Protein AF-A0A383B722-F1 (afdb_monomer_lite)

Foldseek 3Di:
DKDFDAFPPAPPDDQDDDQPPPDDDDVSVVRVVVNVVVPVVRHRNTDICGLVNQLLVLVVLCVQCVVLDDPCRSVPSNDPPPDDDDPVSVVVSVVSVVVDDPVVVVSVVVVVVVVVPDDPDQDPQPRVPPDRDDDD

Structure (mmCIF, N/CA/C/O backbone):
data_AF-A0A383B722-F1
#
_entry.id   AF-A0A383B722-F1
#
loop_
_atom_site.group_PDB
_atom_site.id
_atom_site.type_symbol
_atom_site.label_atom_id
_atom_site.label_alt_id
_atom_site.label_comp_id
_atom_site.label_asym_id
_atom_site.label_entity_id
_atom_site.label_seq_id
_atom_site.pdbx_PDB_ins_code
_atom_site.Cartn_x
_atom_site.Cartn_y
_atom_site.Cartn_z
_atom_site.occupancy
_atom_site.B_iso_or_equiv
_atom_site.auth_seq_id
_atom_site.auth_comp_id
_atom_site.auth_asym_id
_atom_site.auth_atom_id
_atom_site.pdbx_PDB_model_num
ATOM 1 N N . MET A 1 1 ? 2.251 6.905 -6.565 1.00 46.50 1 MET A N 1
ATOM 2 C CA . MET A 1 1 ? 3.019 6.575 -5.348 1.00 46.50 1 MET A CA 1
ATOM 3 C C . MET A 1 1 ? 3.287 5.082 -5.282 1.00 46.50 1 MET A C 1
ATOM 5 O O . MET A 1 1 ? 2.340 4.318 -5.185 1.00 46.50 1 MET A O 1
ATOM 9 N N . SER A 1 2 ? 4.548 4.662 -5.380 1.00 44.22 2 SER A N 1
ATOM 10 C CA . SER A 1 2 ? 4.976 3.290 -5.075 1.00 44.22 2 SER A CA 1
ATOM 11 C C . SER A 1 2 ? 5.648 3.284 -3.709 1.00 44.22 2 SER A C 1
ATOM 13 O O . SER A 1 2 ? 6.552 4.087 -3.479 1.00 44.22 2 SER A O 1
ATOM 15 N N . PHE A 1 3 ? 5.223 2.394 -2.817 1.00 50.44 3 PHE A N 1
ATOM 16 C CA . PHE A 1 3 ? 5.812 2.270 -1.491 1.00 50.44 3 PHE A CA 1
ATOM 17 C C . PHE A 1 3 ? 6.654 0.998 -1.448 1.00 50.44 3 PHE A C 1
ATOM 19 O O . PHE A 1 3 ? 6.135 -0.118 -1.394 1.00 50.44 3 PHE A O 1
ATOM 26 N N . ASN A 1 4 ? 7.973 1.171 -1.456 1.00 51.53 4 ASN A N 1
ATOM 27 C CA . ASN A 1 4 ? 8.907 0.080 -1.195 1.00 51.53 4 ASN A CA 1
ATOM 28 C C . ASN A 1 4 ? 8.890 -0.196 0.316 1.00 51.53 4 ASN A C 1
ATOM 30 O O . ASN A 1 4 ? 9.661 0.378 1.086 1.00 51.53 4 ASN A O 1
ATOM 34 N N . LEU A 1 5 ? 7.926 -1.000 0.767 1.00 50.59 5 LEU A N 1
ATOM 35 C CA . LEU A 1 5 ? 7.902 -1.531 2.130 1.00 50.59 5 LEU A CA 1
ATOM 36 C C . LEU A 1 5 ? 8.819 -2.758 2.207 1.00 50.59 5 LEU A C 1
ATOM 38 O O . LEU A 1 5 ? 9.116 -3.3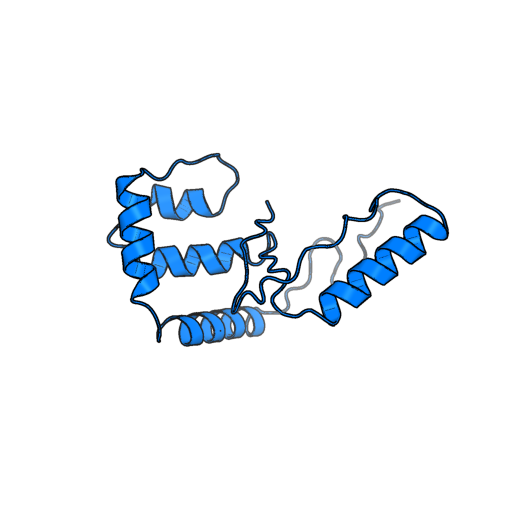79 1.203 1.00 50.59 5 LEU A O 1
ATOM 42 N N . ARG A 1 6 ? 9.337 -3.117 3.380 1.00 48.00 6 ARG A N 1
ATOM 43 C CA . ARG A 1 6 ? 10.331 -4.200 3.488 1.00 48.00 6 ARG A CA 1
ATOM 44 C C . ARG A 1 6 ? 9.655 -5.554 3.750 1.00 48.00 6 ARG A C 1
ATOM 46 O O . ARG A 1 6 ? 9.004 -5.695 4.776 1.00 48.00 6 ARG A O 1
ATOM 53 N N . GLY A 1 7 ? 9.868 -6.500 2.828 1.00 47.59 7 GLY A N 1
ATOM 54 C CA . GLY A 1 7 ? 9.729 -7.969 2.878 1.00 47.59 7 GLY A CA 1
ATOM 55 C C . GLY A 1 7 ? 8.516 -8.626 3.553 1.00 47.59 7 GLY A C 1
ATOM 56 O O . GLY A 1 7 ? 8.374 -8.554 4.769 1.00 47.59 7 GLY A O 1
ATOM 57 N N . PHE A 1 8 ? 7.780 -9.472 2.818 1.00 44.00 8 PHE A N 1
ATOM 58 C CA . PHE A 1 8 ? 7.223 -10.706 3.401 1.00 44.00 8 PHE A CA 1
ATOM 59 C C . PHE A 1 8 ? 8.377 -11.717 3.511 1.00 44.00 8 PHE A C 1
ATOM 61 O O . PHE A 1 8 ? 8.978 -12.060 2.498 1.00 44.00 8 PHE A O 1
ATOM 68 N N . LYS A 1 9 ? 8.719 -12.155 4.733 1.00 60.59 9 LYS A N 1
ATOM 69 C CA . LYS A 1 9 ? 9.935 -12.946 5.046 1.00 60.59 9 LYS A CA 1
ATOM 70 C C . LYS A 1 9 ? 11.236 -12.261 4.572 1.00 60.59 9 LYS A C 1
ATOM 72 O O . LYS A 1 9 ? 11.927 -12.796 3.707 1.00 60.59 9 LYS A O 1
ATOM 77 N N . PRO A 1 10 ? 11.578 -11.084 5.126 1.00 68.06 10 PRO A N 1
ATOM 78 C CA . PRO A 1 10 ? 12.816 -10.397 4.774 1.00 68.06 10 PRO A CA 1
ATOM 79 C C . PRO A 1 10 ? 14.018 -11.315 5.023 1.00 68.06 10 PRO A C 1
ATOM 81 O O . PRO A 1 10 ? 14.151 -11.882 6.109 1.00 68.06 10 PRO A O 1
ATOM 84 N N . ASN A 1 11 ? 14.880 -11.464 4.020 1.00 73.75 11 ASN A N 1
ATOM 85 C CA . ASN A 1 11 ? 16.071 -12.318 4.100 1.00 73.75 11 ASN A CA 1
ATOM 86 C C . ASN A 1 11 ? 17.337 -11.544 4.527 1.00 73.75 11 ASN A C 1
ATOM 88 O O . ASN A 1 11 ? 18.393 -12.147 4.677 1.00 73.75 11 ASN A O 1
ATOM 92 N N . ASN A 1 12 ? 17.214 -10.232 4.781 1.00 73.69 12 ASN A N 1
ATOM 93 C CA . ASN A 1 12 ? 18.294 -9.316 5.176 1.00 73.69 12 ASN A CA 1
ATOM 94 C C . ASN A 1 12 ? 19.506 -9.289 4.222 1.00 73.69 12 ASN A C 1
ATOM 96 O O . ASN A 1 12 ? 20.562 -8.792 4.616 1.00 73.69 12 ASN A O 1
ATOM 100 N N . GLU A 1 13 ? 19.366 -9.781 2.989 1.00 81.50 13 GLU A N 1
ATOM 101 C CA . GLU A 1 13 ? 20.408 -9.647 1.971 1.00 81.50 13 GLU A CA 1
ATOM 102 C C . GLU A 1 13 ? 20.668 -8.158 1.685 1.00 81.50 13 GLU A C 1
ATOM 104 O O . GLU A 1 13 ? 19.714 -7.377 1.560 1.00 81.50 13 GLU A O 1
ATOM 109 N N . PRO A 1 14 ? 21.938 -7.725 1.603 1.00 81.75 14 PRO A N 1
ATOM 110 C CA . PRO A 1 14 ? 22.258 -6.356 1.240 1.00 81.75 14 PRO A CA 1
ATOM 111 C C . PRO A 1 14 ? 21.787 -6.064 -0.189 1.00 81.75 14 PRO A C 1
ATOM 113 O O . PRO A 1 14 ? 22.043 -6.830 -1.119 1.00 81.75 14 PRO A O 1
ATOM 116 N N . LEU A 1 15 ? 21.112 -4.926 -0.355 1.00 81.56 15 LEU A N 1
ATOM 117 C CA . LEU A 1 15 ? 20.722 -4.421 -1.668 1.00 81.56 15 LEU A CA 1
ATOM 118 C C . LEU A 1 15 ? 21.982 -4.000 -2.445 1.00 81.56 15 LEU A C 1
ATOM 120 O O . LEU A 1 15 ? 22.806 -3.270 -1.886 1.00 81.56 15 LEU A O 1
ATOM 124 N N . PRO A 1 16 ? 22.141 -4.427 -3.707 1.00 86.75 16 PRO A N 1
ATOM 125 C CA . PRO A 1 16 ? 23.163 -3.883 -4.587 1.00 86.75 16 PRO A CA 1
ATOM 126 C C . PRO A 1 16 ? 22.838 -2.428 -4.942 1.00 86.75 16 PRO A C 1
ATOM 128 O O . PRO A 1 16 ? 21.691 -1.987 -4.819 1.00 86.75 16 PRO A O 1
ATOM 131 N N . ASP A 1 17 ? 23.845 -1.697 -5.419 1.00 88.50 17 ASP A N 1
ATOM 132 C CA . ASP A 1 17 ? 23.648 -0.342 -5.934 1.00 88.50 17 ASP A CA 1
ATOM 133 C C . ASP A 1 17 ? 22.627 -0.352 -7.081 1.00 88.50 17 ASP A C 1
ATOM 135 O O . ASP A 1 17 ? 22.697 -1.186 -7.993 1.00 88.50 17 ASP A O 1
ATOM 139 N N . GLU A 1 18 ? 21.665 0.574 -7.033 1.00 85.19 18 GLU A N 1
ATOM 140 C CA . GLU A 1 18 ? 20.672 0.697 -8.096 1.00 85.19 18 GLU A CA 1
ATOM 141 C C . GLU A 1 18 ? 21.349 1.136 -9.406 1.00 85.19 18 GLU A C 1
ATOM 143 O O . GLU A 1 18 ? 22.141 2.087 -9.409 1.00 85.19 18 GLU A O 1
ATOM 148 N N . PRO A 1 19 ? 21.047 0.472 -10.536 1.00 89.81 19 PRO A N 1
ATOM 149 C CA . PRO A 1 19 ? 21.548 0.900 -11.830 1.00 89.81 19 PRO A CA 1
ATOM 150 C C . PRO A 1 19 ? 20.899 2.228 -12.231 1.00 89.81 19 PRO A C 1
ATOM 152 O O . PRO A 1 19 ? 19.770 2.533 -11.846 1.00 89.81 19 PRO A O 1
ATOM 155 N N . ASP A 1 20 ? 21.576 2.999 -13.081 1.00 89.69 20 ASP A N 1
ATOM 156 C CA . ASP A 1 20 ? 20.934 4.141 -13.728 1.00 89.69 20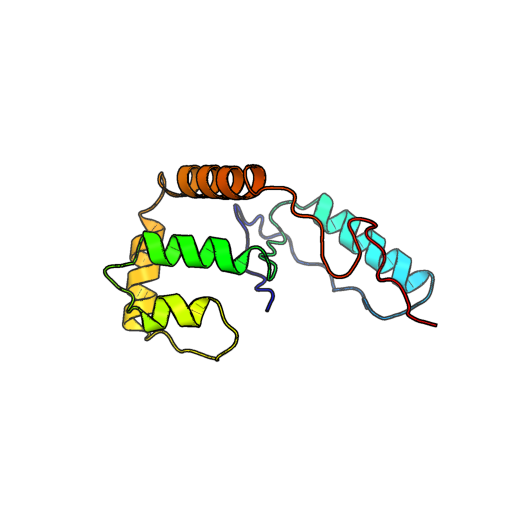 ASP A CA 1
ATOM 157 C C . ASP A 1 20 ? 19.877 3.635 -14.727 1.00 89.69 20 ASP A C 1
ATOM 159 O O . ASP A 1 20 ? 20.179 3.143 -15.822 1.00 89.69 20 ASP A O 1
ATOM 163 N N . TRP A 1 21 ? 18.613 3.724 -14.312 1.00 84.56 21 TRP A N 1
ATOM 164 C CA . TRP A 1 21 ? 17.458 3.267 -15.081 1.00 84.56 21 TRP A CA 1
ATOM 165 C C . TRP A 1 21 ? 17.204 4.092 -16.346 1.00 84.56 21 TRP A C 1
ATOM 167 O O . TRP A 1 21 ? 16.536 3.601 -17.253 1.00 84.56 21 TRP A O 1
ATOM 177 N N . LEU A 1 22 ? 17.721 5.323 -16.414 1.00 89.19 22 LEU A N 1
ATOM 178 C CA . LEU A 1 22 ? 17.506 6.251 -17.527 1.00 89.19 22 LEU A CA 1
ATOM 179 C C . LEU A 1 22 ? 18.715 6.326 -18.469 1.00 89.19 22 LEU A C 1
ATOM 181 O O . LEU A 1 22 ? 18.585 6.810 -19.595 1.00 89.19 22 LEU A O 1
ATOM 185 N N . ALA A 1 23 ? 19.881 5.838 -18.038 1.00 89.38 23 ALA A N 1
ATOM 186 C CA . ALA A 1 23 ? 21.065 5.765 -18.880 1.00 89.38 23 ALA A CA 1
ATOM 187 C C . ALA A 1 23 ? 20.892 4.770 -20.036 1.00 89.38 23 ALA A C 1
ATOM 189 O O . ALA A 1 23 ? 20.463 3.624 -19.869 1.00 89.38 23 ALA A O 1
ATOM 190 N N . ASN A 1 24 ? 21.317 5.199 -21.221 1.00 88.75 24 ASN A N 1
ATOM 191 C CA . ASN A 1 24 ? 21.362 4.369 -22.419 1.00 88.75 24 ASN A CA 1
ATOM 192 C C . ASN A 1 24 ? 22.762 3.771 -22.628 1.00 88.75 24 ASN A C 1
ATOM 194 O O . ASN A 1 24 ? 23.759 4.304 -22.141 1.00 88.75 24 ASN A O 1
ATOM 198 N N . GLY A 1 25 ? 22.834 2.692 -23.410 1.00 92.31 25 GLY A N 1
ATOM 199 C CA . GLY A 1 25 ? 24.079 2.020 -23.787 1.00 92.31 25 GLY A CA 1
ATOM 200 C C . GLY A 1 25 ? 24.282 0.668 -23.103 1.00 92.31 25 GLY A C 1
ATOM 201 O O . GLY A 1 25 ? 23.653 0.361 -22.089 1.00 92.31 25 GLY A O 1
ATOM 202 N N . ASP A 1 26 ? 25.183 -0.133 -23.668 1.00 89.25 26 ASP A N 1
ATOM 203 C CA . ASP A 1 26 ? 25.341 -1.552 -23.320 1.00 89.25 26 ASP A CA 1
ATOM 204 C C . ASP A 1 26 ? 25.698 -1.763 -21.847 1.00 89.25 26 ASP A C 1
ATOM 206 O O . ASP A 1 26 ? 25.114 -2.609 -21.179 1.00 89.25 26 ASP A O 1
ATOM 210 N N . ARG A 1 27 ? 26.572 -0.917 -21.291 1.00 85.25 27 ARG A N 1
ATOM 211 C CA . ARG A 1 27 ? 26.953 -0.984 -19.872 1.00 85.25 27 ARG A CA 1
ATOM 212 C C . ARG A 1 27 ? 25.774 -0.731 -18.927 1.00 85.25 27 ARG A C 1
ATOM 214 O O . ARG A 1 27 ? 25.687 -1.360 -17.875 1.00 85.25 27 ARG A O 1
ATOM 221 N N . ALA A 1 28 ? 24.884 0.198 -19.278 1.00 89.38 28 ALA A N 1
ATOM 222 C CA . ALA A 1 28 ? 23.693 0.482 -18.478 1.00 89.38 28 ALA A CA 1
ATOM 223 C C . ALA A 1 28 ? 22.685 -0.675 -18.575 1.00 89.38 28 ALA A C 1
ATOM 225 O O . ALA A 1 28 ? 22.069 -1.056 -17.581 1.00 89.38 28 ALA A O 1
ATOM 226 N N . GLU A 1 29 ? 22.573 -1.286 -19.755 1.00 91.38 29 GLU A N 1
ATOM 227 C CA . GLU A 1 29 ? 21.739 -2.464 -19.979 1.00 91.38 29 GLU A CA 1
ATOM 228 C C . GLU A 1 29 ? 22.242 -3.697 -19.215 1.00 91.38 29 GLU A C 1
ATOM 230 O O . GLU A 1 29 ? 21.454 -4.392 -18.575 1.00 91.38 29 GLU A O 1
ATOM 235 N N . GLU A 1 30 ? 23.550 -3.950 -19.222 1.00 91.62 30 GLU A N 1
ATOM 236 C CA . GLU A 1 30 ? 24.178 -5.018 -18.439 1.00 91.62 30 GLU A CA 1
ATOM 237 C C . GLU A 1 30 ? 23.951 -4.829 -16.936 1.00 91.62 30 GLU A C 1
ATOM 239 O O . GLU A 1 30 ? 23.579 -5.781 -16.250 1.00 91.62 30 GLU A O 1
ATOM 244 N N . ALA A 1 31 ? 24.097 -3.600 -16.430 1.00 91.75 31 ALA A N 1
ATOM 245 C CA . ALA A 1 31 ? 23.843 -3.287 -15.026 1.00 91.75 31 ALA A CA 1
ATOM 246 C C . ALA A 1 31 ? 22.375 -3.540 -14.633 1.00 91.75 31 ALA A C 1
ATOM 248 O O . ALA A 1 31 ? 22.114 -4.164 -13.604 1.00 91.75 31 ALA A O 1
ATOM 249 N N . ARG A 1 32 ? 21.409 -3.136 -15.473 1.00 92.38 32 ARG A N 1
ATOM 250 C CA . ARG A 1 32 ? 19.982 -3.431 -15.249 1.00 92.38 32 ARG A CA 1
ATOM 251 C C . ARG A 1 32 ? 19.692 -4.927 -15.270 1.00 92.38 32 ARG A C 1
ATOM 253 O O . ARG A 1 32 ? 18.997 -5.421 -14.387 1.00 92.38 32 ARG A O 1
ATOM 260 N N . LYS A 1 33 ? 20.250 -5.667 -16.234 1.00 92.50 33 LYS A N 1
ATOM 261 C CA . LYS A 1 33 ? 20.103 -7.131 -16.306 1.00 92.50 33 LYS A CA 1
ATOM 262 C C . LYS A 1 33 ? 20.679 -7.823 -15.075 1.00 92.50 33 LYS A C 1
ATOM 264 O O . LYS A 1 33 ? 20.041 -8.729 -14.547 1.00 92.50 33 LYS A O 1
ATOM 269 N N . ALA A 1 34 ? 21.844 -7.387 -14.599 1.00 93.12 34 ALA A N 1
ATOM 270 C CA . ALA A 1 34 ? 22.451 -7.912 -13.382 1.00 93.12 34 ALA A CA 1
ATOM 271 C C . ALA A 1 34 ? 21.576 -7.642 -12.148 1.00 93.12 34 ALA A C 1
ATOM 273 O O . ALA A 1 34 ? 21.355 -8.557 -11.359 1.00 93.12 34 ALA A O 1
ATOM 274 N N . TYR A 1 35 ? 21.020 -6.433 -12.017 1.00 90.25 35 TYR A N 1
ATOM 275 C CA . TYR A 1 35 ? 20.113 -6.081 -10.918 1.00 90.25 35 TYR A CA 1
ATOM 276 C C . TYR A 1 35 ? 18.824 -6.918 -10.942 1.00 90.25 35 TYR A C 1
ATOM 278 O O . TYR A 1 35 ? 18.449 -7.501 -9.928 1.00 90.25 35 TYR A O 1
ATOM 286 N N . ILE A 1 36 ? 18.183 -7.049 -12.110 1.00 87.94 36 ILE A N 1
ATOM 287 C CA . ILE A 1 36 ? 16.977 -7.878 -12.286 1.00 87.94 36 ILE A CA 1
ATOM 288 C C . ILE A 1 36 ? 17.286 -9.349 -11.977 1.00 87.94 36 ILE A C 1
ATOM 290 O O . ILE A 1 36 ? 16.520 -10.015 -11.283 1.00 87.94 36 ILE A O 1
ATOM 294 N N . SER A 1 37 ? 18.425 -9.859 -12.456 1.00 91.00 37 SER A N 1
ATOM 295 C CA . SER A 1 37 ? 18.869 -11.222 -12.159 1.00 91.00 37 SER A CA 1
ATOM 296 C C . SER A 1 37 ? 19.116 -11.418 -10.665 1.00 91.00 37 SER A C 1
ATOM 298 O O . SER A 1 37 ? 18.785 -12.475 -10.135 1.00 91.00 37 SER A O 1
ATOM 300 N N . TRP A 1 38 ? 19.701 -10.440 -9.975 1.00 90.06 38 TRP A N 1
ATOM 301 C CA . TRP A 1 38 ? 19.868 -10.496 -8.526 1.00 90.06 38 TRP A CA 1
ATOM 302 C C . TRP A 1 38 ? 18.506 -10.569 -7.830 1.00 90.06 38 TRP A C 1
ATOM 304 O O . TRP A 1 38 ? 18.279 -11.516 -7.085 1.00 90.06 38 TRP A O 1
ATOM 314 N N . GLU A 1 39 ? 17.579 -9.659 -8.146 1.00 85.06 39 GLU A N 1
ATOM 315 C CA . GLU A 1 39 ? 16.252 -9.580 -7.516 1.00 85.06 39 GLU A CA 1
ATOM 316 C C . GLU A 1 39 ? 15.455 -10.887 -7.669 1.00 85.06 39 GLU A C 1
ATOM 318 O O . GLU A 1 39 ? 14.831 -11.360 -6.719 1.00 85.06 39 GLU A O 1
ATOM 323 N N . GLN A 1 40 ? 15.530 -11.522 -8.842 1.00 83.88 40 GLN A N 1
ATOM 324 C CA . GLN A 1 40 ? 14.895 -12.819 -9.099 1.00 83.88 40 GLN A CA 1
ATOM 325 C C . GLN A 1 40 ? 15.491 -13.964 -8.267 1.00 83.88 40 GLN A C 1
ATOM 327 O O . GLN A 1 40 ? 14.783 -14.915 -7.934 1.00 83.88 40 GLN A O 1
ATOM 332 N N . ASN A 1 41 ? 16.783 -13.888 -7.935 1.00 87.81 41 ASN A N 1
ATOM 333 C CA . ASN A 1 41 ? 17.502 -14.923 -7.190 1.00 87.81 41 ASN A CA 1
ATOM 334 C C . ASN A 1 41 ? 17.572 -14.652 -5.679 1.00 87.81 41 ASN A C 1
ATOM 336 O O . ASN A 1 41 ? 17.997 -15.531 -4.929 1.00 87.81 41 ASN A O 1
ATOM 340 N N . THR A 1 42 ? 17.135 -13.481 -5.211 1.00 84.25 42 THR A N 1
ATOM 341 C CA . THR A 1 42 ? 17.123 -13.107 -3.788 1.00 84.25 42 THR A CA 1
ATOM 342 C C . THR A 1 42 ? 15.706 -12.806 -3.278 1.00 84.25 42 THR A C 1
ATOM 344 O O . THR A 1 42 ? 15.448 -11.733 -2.722 1.00 84.25 42 THR A O 1
ATOM 347 N N . PRO A 1 43 ? 14.751 -13.755 -3.391 1.00 76.50 43 PRO A N 1
ATOM 348 C CA . PRO A 1 43 ? 13.377 -13.529 -2.957 1.00 76.50 43 PRO A CA 1
ATOM 349 C C . PRO A 1 43 ? 13.330 -13.129 -1.476 1.00 76.50 43 PRO A C 1
ATOM 351 O O . PRO A 1 43 ? 13.899 -13.802 -0.615 1.00 76.50 43 PRO A O 1
ATOM 354 N N . GLY A 1 44 ? 12.653 -12.016 -1.189 1.00 72.94 44 GLY A N 1
ATOM 355 C CA . GLY A 1 44 ? 12.578 -11.423 0.150 1.00 72.94 44 GLY A CA 1
ATOM 356 C C . GLY A 1 44 ? 13.626 -10.339 0.440 1.00 72.94 44 GLY A C 1
ATOM 357 O O . GLY A 1 44 ? 13.512 -9.686 1.478 1.00 72.94 44 GLY A O 1
ATOM 358 N N . ALA A 1 45 ? 14.595 -10.103 -0.454 1.00 76.00 45 ALA A N 1
ATOM 359 C CA . ALA A 1 45 ? 15.543 -8.987 -0.336 1.00 76.00 45 ALA A CA 1
ATOM 360 C C . ALA A 1 45 ? 14.881 -7.644 -0.678 1.00 76.00 45 ALA A C 1
ATOM 362 O O . ALA A 1 45 ? 15.148 -6.627 -0.037 1.00 76.00 45 ALA A O 1
ATOM 363 N N . ASN A 1 46 ? 13.952 -7.664 -1.637 1.00 71.25 46 ASN A N 1
ATOM 364 C CA . ASN A 1 46 ? 13.123 -6.528 -2.012 1.00 71.25 46 ASN A CA 1
ATOM 365 C C . ASN A 1 46 ? 11.635 -6.900 -1.920 1.00 71.25 46 ASN A C 1
ATOM 367 O O . ASN A 1 46 ? 11.220 -7.959 -2.390 1.00 71.25 46 ASN A O 1
ATOM 371 N N . PHE A 1 47 ? 10.820 -6.037 -1.311 1.00 67.25 47 PHE A N 1
ATOM 372 C CA . PHE A 1 47 ? 9.362 -6.089 -1.436 1.00 67.25 47 PHE A CA 1
ATOM 373 C C . PHE A 1 47 ? 8.915 -4.763 -2.020 1.00 67.25 47 PHE A C 1
ATOM 375 O O . PHE A 1 47 ? 9.221 -3.686 -1.511 1.00 67.25 47 PHE A O 1
ATOM 382 N N . ARG A 1 48 ? 8.182 -4.850 -3.118 1.00 67.50 48 ARG A N 1
ATOM 383 C CA . ARG A 1 48 ? 7.662 -3.685 -3.807 1.00 67.50 48 ARG A CA 1
ATOM 384 C C . ARG A 1 48 ? 6.153 -3.779 -3.802 1.00 67.50 48 ARG A C 1
ATOM 386 O O . ARG A 1 48 ? 5.588 -4.610 -4.504 1.00 67.50 48 ARG A O 1
ATOM 393 N N . ASN A 1 49 ? 5.517 -2.901 -3.033 1.00 67.69 49 ASN A N 1
ATOM 394 C CA . ASN A 1 49 ? 4.100 -2.643 -3.207 1.00 67.69 49 ASN A CA 1
ATOM 395 C C . ASN A 1 49 ? 3.982 -1.469 -4.174 1.00 67.69 49 ASN A C 1
ATOM 397 O O . ASN A 1 49 ? 4.142 -0.302 -3.796 1.00 67.69 49 ASN A O 1
ATOM 401 N N . ASP A 1 50 ? 3.814 -1.778 -5.458 1.00 69.81 50 ASP A N 1
ATOM 402 C CA . ASP A 1 50 ? 3.623 -0.722 -6.440 1.00 69.81 50 ASP A CA 1
ATOM 403 C C . ASP A 1 50 ? 2.280 0.005 -6.223 1.00 69.81 50 ASP A C 1
ATOM 405 O O . ASP A 1 50 ? 1.464 -0.345 -5.364 1.00 69.81 50 ASP A O 1
ATOM 409 N N . VAL A 1 51 ? 2.076 1.081 -6.981 1.00 68.31 51 VAL A N 1
ATOM 410 C CA . VAL A 1 51 ? 0.893 1.941 -6.843 1.00 68.31 51 VAL A CA 1
ATOM 411 C C . VAL A 1 51 ? -0.426 1.186 -7.056 1.00 68.31 51 VAL A C 1
ATOM 413 O O . VAL A 1 51 ? -1.452 1.595 -6.510 1.00 68.31 51 VAL A O 1
ATOM 416 N N . TRP A 1 52 ? -0.407 0.085 -7.810 1.00 70.88 52 TRP A N 1
ATOM 417 C CA . TRP A 1 52 ? -1.582 -0.737 -8.085 1.00 70.88 52 TRP A CA 1
ATOM 418 C C . TRP A 1 52 ? -1.951 -1.595 -6.879 1.00 70.88 52 TRP A C 1
ATOM 420 O O . TRP A 1 52 ? -3.132 -1.724 -6.563 1.00 70.88 52 TRP A O 1
ATOM 430 N N . TYR A 1 53 ? -0.956 -2.087 -6.140 1.00 74.75 53 TYR A N 1
ATOM 431 C CA . TYR A 1 53 ? -1.170 -2.891 -4.935 1.00 74.75 53 TYR A CA 1
ATOM 432 C C . TYR A 1 53 ? -1.328 -2.071 -3.643 1.00 74.75 53 TYR A C 1
ATOM 434 O O . TYR A 1 53 ? -1.713 -2.612 -2.602 1.00 74.75 53 TYR A O 1
ATOM 442 N N . TRP A 1 54 ? -1.105 -0.752 -3.682 1.00 82.31 54 TRP A N 1
ATOM 443 C CA . TRP A 1 54 ? -1.390 0.116 -2.534 1.00 82.31 54 TRP A CA 1
ATOM 444 C C . TRP A 1 54 ? -2.877 0.133 -2.164 1.00 82.31 54 TRP A C 1
ATOM 446 O O . TRP A 1 54 ? -3.223 -0.014 -0.993 1.00 82.31 54 TRP A O 1
ATOM 456 N N . ARG A 1 55 ? -3.769 0.291 -3.152 1.00 85.44 55 ARG A N 1
ATOM 457 C CA . ARG A 1 55 ? -5.214 0.411 -2.893 1.00 85.44 55 ARG A CA 1
ATOM 458 C C . ARG A 1 55 ? -5.806 -0.852 -2.252 1.00 85.44 55 ARG A C 1
ATOM 460 O O . ARG A 1 55 ? -6.489 -0.692 -1.246 1.00 85.44 55 ARG A O 1
ATOM 467 N N . PRO A 1 56 ? -5.512 -2.076 -2.737 1.00 84.50 56 PRO A N 1
ATOM 468 C CA . PRO A 1 56 ? -5.954 -3.305 -2.076 1.00 84.50 56 PRO A CA 1
ATOM 469 C C . PRO A 1 56 ? -5.436 -3.431 -0.639 1.00 84.50 56 PRO A C 1
ATOM 471 O O . PRO A 1 56 ? -6.197 -3.763 0.265 1.00 84.50 56 PRO A O 1
ATOM 474 N N . LEU A 1 57 ? -4.163 -3.096 -0.396 1.00 85.62 57 LEU A N 1
ATOM 475 C CA . LEU A 1 57 ? -3.608 -3.102 0.959 1.00 85.62 57 LEU A CA 1
ATOM 476 C C . LEU A 1 57 ? -4.349 -2.117 1.875 1.00 85.62 57 LEU A C 1
ATOM 478 O O . LEU A 1 57 ? -4.650 -2.439 3.023 1.00 85.62 57 LEU A O 1
ATOM 482 N N . TRP A 1 58 ? -4.644 -0.916 1.377 1.00 90.00 58 TRP A N 1
ATOM 483 C CA . TRP A 1 58 ? -5.384 0.080 2.141 1.00 90.00 58 TRP A CA 1
ATOM 484 C C . TRP A 1 58 ? -6.840 -0.334 2.390 1.00 90.00 58 TRP A C 1
ATOM 486 O O . TRP A 1 58 ? -7.341 -0.134 3.495 1.00 90.00 58 TRP A O 1
ATOM 496 N N . ASP A 1 59 ? -7.498 -0.971 1.417 1.00 89.81 59 ASP A N 1
ATOM 497 C CA . ASP A 1 59 ? -8.844 -1.535 1.582 1.00 89.81 59 ASP A CA 1
ATOM 498 C C . ASP A 1 59 ? -8.884 -2.569 2.713 1.00 89.81 59 ASP A C 1
ATOM 500 O O . ASP A 1 59 ? -9.774 -2.510 3.560 1.00 89.81 59 ASP A O 1
ATOM 504 N N . PHE A 1 60 ? -7.888 -3.456 2.791 1.00 90.31 60 PHE A N 1
ATOM 505 C CA . PHE A 1 60 ? -7.755 -4.395 3.906 1.00 90.31 60 PHE A CA 1
ATOM 506 C C . PHE A 1 60 ? -7.606 -3.683 5.254 1.00 90.31 60 PHE A C 1
ATOM 508 O O . PHE A 1 60 ? -8.267 -4.035 6.232 1.00 90.31 60 PHE A O 1
ATOM 515 N N . VAL A 1 61 ? -6.759 -2.651 5.320 1.00 92.62 61 VAL A N 1
ATOM 516 C CA . VAL A 1 61 ? -6.590 -1.847 6.539 1.00 92.62 61 VAL A CA 1
ATOM 517 C C . VAL A 1 61 ? -7.910 -1.184 6.942 1.00 92.62 61 VAL A C 1
ATOM 519 O O . VAL A 1 61 ? -8.229 -1.170 8.131 1.00 92.62 61 VAL A O 1
ATOM 522 N N . CYS A 1 62 ? -8.692 -0.686 5.981 1.00 94.00 62 CYS A N 1
ATOM 523 C CA . CYS A 1 62 ? -10.019 -0.123 6.232 1.00 94.00 62 CYS A CA 1
ATOM 524 C C . CYS A 1 62 ? -10.997 -1.175 6.767 1.00 94.00 62 CYS A C 1
ATOM 526 O O . CYS A 1 62 ? -11.700 -0.893 7.731 1.00 94.00 62 CYS A O 1
ATOM 528 N N . GLU A 1 63 ? -11.009 -2.378 6.186 1.00 91.88 63 GLU A N 1
ATOM 529 C CA . GLU A 1 63 ? -11.874 -3.490 6.600 1.00 91.88 63 GLU A CA 1
ATOM 530 C C . GLU A 1 63 ? -11.595 -3.921 8.046 1.00 91.88 63 GLU A C 1
ATOM 532 O O . GLU A 1 63 ? -12.517 -4.083 8.840 1.00 91.88 63 GLU A O 1
ATOM 537 N N . VAL A 1 64 ? -10.321 -4.072 8.420 1.00 93.19 64 VAL A N 1
ATOM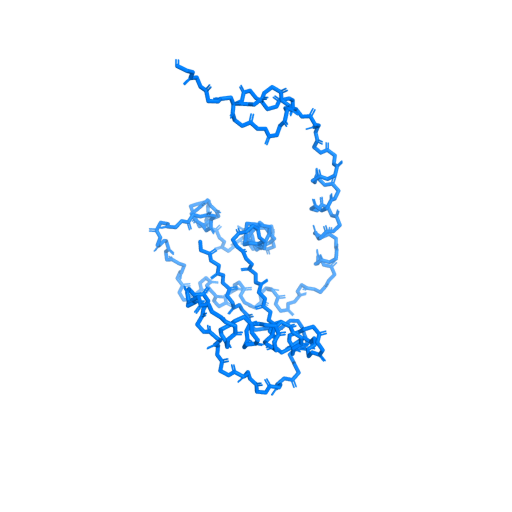 538 C CA . VAL A 1 64 ? -9.950 -4.593 9.747 1.00 93.19 64 VAL A CA 1
ATOM 539 C C . VAL A 1 64 ? -9.849 -3.525 10.839 1.00 93.19 64 VAL A C 1
ATOM 541 O O . VAL A 1 64 ? -9.725 -3.876 12.017 1.00 93.19 64 VAL A O 1
ATOM 544 N N . CYS A 1 65 ? -9.840 -2.239 10.476 1.00 95.38 65 CYS A N 1
ATOM 545 C CA . CYS A 1 65 ? -9.669 -1.104 11.392 1.00 95.38 65 CYS A CA 1
ATOM 546 C C . CYS A 1 65 ? -10.790 -0.059 11.261 1.00 95.38 65 CYS A C 1
ATOM 548 O O . CYS A 1 65 ? -10.559 1.120 11.553 1.00 95.38 65 CYS A O 1
ATOM 550 N N . ASP A 1 66 ? -11.985 -0.464 10.837 1.00 95.44 66 ASP A N 1
ATOM 551 C CA . ASP A 1 66 ? -13.138 0.423 10.660 1.00 95.44 66 ASP A CA 1
ATOM 552 C C . ASP A 1 66 ? -13.562 1.150 11.948 1.00 95.44 66 ASP A C 1
ATOM 554 O O . ASP A 1 66 ? -14.006 2.294 11.912 1.00 95.44 66 ASP A O 1
ATOM 558 N N . ASP A 1 67 ? -13.315 0.529 13.101 1.00 96.81 67 ASP A N 1
ATOM 559 C CA . ASP A 1 67 ? -13.527 1.090 14.434 1.00 96.81 67 ASP A CA 1
ATOM 560 C C . ASP A 1 67 ? -12.467 2.127 14.863 1.00 96.81 67 ASP A C 1
ATOM 562 O O . ASP A 1 67 ? -12.636 2.836 15.860 1.00 96.81 67 ASP A O 1
ATOM 566 N N . ILE A 1 68 ? -11.348 2.213 14.139 1.00 97.25 68 ILE A N 1
ATOM 567 C CA . ILE A 1 68 ? -10.215 3.109 14.432 1.00 97.25 68 ILE A CA 1
ATOM 568 C C . ILE A 1 68 ? -10.168 4.288 13.450 1.00 97.25 68 ILE A C 1
ATOM 570 O O . ILE A 1 68 ? -9.752 5.391 13.830 1.00 97.25 68 ILE A O 1
ATOM 574 N N . LEU A 1 69 ? -10.544 4.038 12.197 1.00 97.25 69 LEU A N 1
ATOM 575 C CA . LEU A 1 69 ? -10.464 4.971 11.077 1.00 97.25 69 LEU A CA 1
ATOM 576 C C . LEU A 1 69 ? -11.762 5.771 10.929 1.00 97.25 69 LEU A C 1
ATOM 578 O O . LEU A 1 69 ? -12.859 5.254 11.109 1.00 97.25 69 LEU A O 1
ATOM 582 N N . THR A 1 70 ? -11.647 7.052 10.584 1.00 96.75 70 THR A N 1
ATOM 583 C CA . THR A 1 70 ? -12.807 7.834 10.131 1.00 96.75 70 THR A CA 1
ATOM 584 C C . THR A 1 70 ? -13.076 7.561 8.653 1.00 96.75 70 THR A C 1
ATOM 586 O O . THR A 1 70 ? -12.198 7.084 7.939 1.00 96.75 70 THR A O 1
ATOM 589 N N . LYS A 1 71 ? -14.270 7.922 8.165 1.00 95.69 71 LYS A N 1
ATOM 590 C CA . LYS A 1 71 ? -14.583 7.859 6.726 1.00 95.69 71 LYS A CA 1
ATOM 591 C C . LYS A 1 71 ? -13.561 8.625 5.881 1.00 95.69 71 LYS A C 1
ATOM 593 O O . LYS A 1 71 ? -13.064 8.091 4.901 1.00 95.69 71 LYS A O 1
ATOM 598 N N . GLU A 1 72 ? -13.189 9.819 6.337 1.00 95.06 72 GLU A N 1
ATOM 599 C CA . GLU A 1 72 ? -12.152 10.642 5.708 1.00 95.06 72 GLU A CA 1
ATOM 600 C C . GLU A 1 72 ? -10.796 9.920 5.655 1.00 95.06 72 GLU A C 1
ATOM 602 O O . GLU A 1 72 ? -10.176 9.890 4.601 1.00 95.06 72 GLU A O 1
ATOM 607 N N . ASP A 1 73 ? -10.362 9.248 6.736 1.00 96.06 73 ASP A N 1
ATOM 608 C CA . ASP A 1 73 ? -9.114 8.470 6.696 1.00 96.06 73 ASP A CA 1
ATOM 609 C C . ASP A 1 73 ? -9.162 7.382 5.610 1.00 96.06 73 ASP A C 1
ATOM 611 O O . ASP A 1 73 ? -8.183 7.172 4.893 1.00 96.06 73 ASP A O 1
ATOM 615 N N . MET A 1 74 ? -10.294 6.679 5.499 1.00 95.12 74 MET A N 1
ATOM 616 C CA . MET A 1 74 ? -10.471 5.580 4.547 1.00 95.12 74 MET A CA 1
ATOM 617 C C . MET A 1 74 ? -10.469 6.061 3.093 1.00 95.12 74 MET A C 1
ATOM 619 O O . MET A 1 74 ? -9.879 5.403 2.235 1.00 95.12 74 MET A O 1
ATOM 623 N N . GLU A 1 75 ? -11.119 7.191 2.818 1.00 93.19 75 GLU A N 1
ATOM 624 C CA . GLU A 1 75 ? -11.199 7.796 1.485 1.00 93.19 75 GLU A CA 1
ATOM 625 C C . GLU A 1 75 ? -9.844 8.368 1.057 1.00 93.19 75 GLU A C 1
ATOM 627 O O . GLU A 1 75 ? -9.320 8.020 -0.006 1.00 93.19 75 GLU A O 1
ATOM 632 N N . GLU A 1 76 ? -9.230 9.172 1.923 1.00 92.06 76 GLU A N 1
ATOM 633 C CA . GLU A 1 76 ? -8.001 9.896 1.613 1.00 92.06 76 GLU A CA 1
ATOM 634 C C . GLU A 1 76 ? -6.776 8.983 1.507 1.00 92.06 76 GLU A C 1
ATOM 636 O O . GLU A 1 76 ? -5.887 9.241 0.694 1.00 92.06 76 GLU A O 1
ATOM 641 N N . GLY A 1 77 ? -6.746 7.861 2.237 1.00 88.62 77 GLY A N 1
ATOM 642 C CA . GLY A 1 77 ? -5.647 6.891 2.165 1.00 88.62 77 GLY A CA 1
ATOM 643 C C . GLY A 1 77 ? -5.496 6.188 0.807 1.00 88.62 77 GLY A C 1
ATOM 644 O O . GLY A 1 77 ? -4.493 5.516 0.571 1.00 88.62 77 GLY A O 1
ATOM 645 N N . LYS A 1 78 ? -6.443 6.371 -0.124 1.00 85.81 78 LYS A N 1
ATOM 646 C CA . LYS A 1 78 ? -6.350 5.898 -1.520 1.00 85.81 78 LYS A CA 1
ATOM 647 C C . LYS A 1 78 ? -5.715 6.920 -2.470 1.00 85.81 78 LYS A C 1
ATOM 649 O O . LYS A 1 78 ? -5.552 6.616 -3.657 1.00 85.81 78 LYS A O 1
ATOM 654 N N . SER A 1 79 ? -5.409 8.120 -1.983 1.00 83.06 79 SER A N 1
ATOM 655 C CA . SER A 1 79 ? -5.004 9.278 -2.781 1.00 83.06 79 SER A CA 1
ATOM 656 C C . SER A 1 79 ? -3.599 9.787 -2.418 1.00 83.06 79 SER A C 1
ATOM 658 O O . SER A 1 79 ? -2.950 9.266 -1.514 1.00 83.06 79 SER A O 1
ATOM 660 N N . ASP A 1 80 ? -3.127 10.799 -3.154 1.00 79.69 80 ASP A N 1
ATOM 661 C CA . ASP A 1 80 ? -1.880 11.539 -2.885 1.00 79.69 80 ASP A CA 1
ATOM 662 C C . ASP A 1 80 ? -2.141 12.906 -2.238 1.00 79.69 80 ASP A C 1
ATOM 664 O 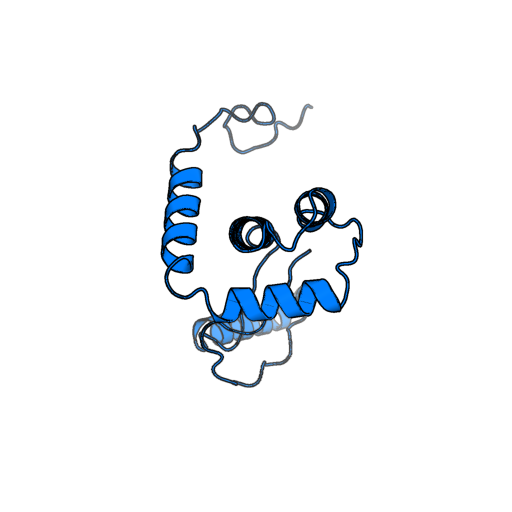O . ASP A 1 80 ? -1.460 13.890 -2.512 1.00 79.69 80 ASP A O 1
ATOM 668 N N . SER A 1 81 ? -3.184 13.007 -1.411 1.00 86.62 81 SER A N 1
ATOM 669 C CA . SER A 1 81 ? -3.588 14.272 -0.786 1.00 86.62 81 SER A CA 1
ATOM 670 C C . SER A 1 81 ? -2.652 14.755 0.323 1.00 86.62 81 SER A C 1
ATOM 672 O O . SER A 1 81 ? -2.757 15.897 0.768 1.00 86.62 81 SER A O 1
ATOM 674 N N . GLY A 1 82 ? -1.745 13.896 0.798 1.00 86.94 82 GLY A N 1
ATOM 675 C CA . GLY A 1 82 ? -0.921 14.171 1.976 1.00 86.94 82 GLY A CA 1
ATOM 676 C C . GLY A 1 82 ? -1.684 14.063 3.302 1.00 86.94 82 GLY A C 1
ATOM 677 O O . GLY A 1 82 ? -1.214 14.589 4.312 1.00 86.94 82 GLY A O 1
ATOM 678 N N . HIS A 1 83 ? -2.845 13.394 3.317 1.00 92.94 83 HIS A N 1
ATOM 679 C CA . HIS A 1 83 ? -3.639 13.168 4.528 1.00 92.94 83 HIS A CA 1
ATOM 680 C C . HIS A 1 83 ? -2.830 12.524 5.660 1.00 92.94 83 HIS A C 1
ATOM 682 O O . HIS A 1 83 ? -2.060 11.582 5.460 1.00 92.94 83 HIS A O 1
ATOM 688 N N . VAL A 1 84 ? -3.026 13.023 6.883 1.00 94.44 84 VAL A N 1
ATOM 689 C CA . VAL A 1 84 ? -2.220 12.636 8.046 1.00 94.44 84 VAL A CA 1
ATOM 690 C C . VAL A 1 84 ? -3.043 11.818 9.032 1.00 94.44 84 VAL A C 1
ATOM 692 O O . VAL A 1 84 ? -3.934 12.323 9.713 1.00 94.44 84 VAL A O 1
ATOM 695 N N . ILE A 1 85 ? -2.644 10.560 9.224 1.00 94.50 85 ILE A N 1
ATOM 696 C CA . ILE A 1 85 ? -3.168 9.723 10.304 1.00 94.50 85 ILE A CA 1
ATOM 697 C C . ILE A 1 85 ? -2.409 10.009 11.600 1.00 94.50 85 ILE A C 1
ATOM 699 O O . ILE A 1 85 ? -1.182 9.923 11.677 1.00 94.50 85 ILE A O 1
ATOM 703 N N . SER A 1 86 ? -3.152 10.323 12.665 1.00 96.25 86 SER A N 1
ATOM 704 C CA . SER A 1 86 ? -2.551 10.656 13.958 1.00 96.25 86 SER A CA 1
ATOM 705 C C . SER A 1 86 ? -1.699 9.512 14.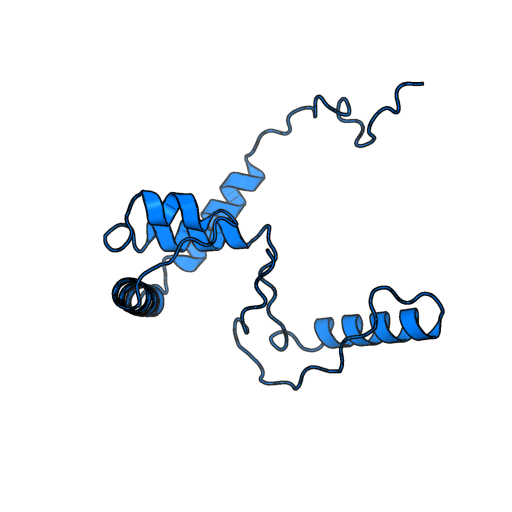525 1.00 96.25 86 SER A C 1
ATOM 707 O O . SER A 1 86 ? -2.020 8.329 14.381 1.00 96.25 86 SER A O 1
ATOM 709 N N . LYS A 1 87 ? -0.657 9.863 15.291 1.00 96.75 87 LYS A N 1
ATOM 710 C CA . LYS A 1 87 ? 0.218 8.905 15.998 1.00 96.75 87 LYS A CA 1
ATOM 711 C C . LYS A 1 87 ? -0.566 7.858 16.798 1.00 96.75 87 LYS A C 1
ATOM 713 O O . LYS A 1 87 ? -0.171 6.694 16.856 1.00 96.75 87 LYS A O 1
ATOM 718 N N . THR A 1 88 ? -1.662 8.267 17.434 1.00 97.56 88 THR A N 1
ATOM 719 C CA . THR A 1 88 ? -2.507 7.374 18.236 1.00 97.56 88 THR A CA 1
ATOM 720 C C . THR A 1 88 ? -3.254 6.372 17.358 1.00 97.56 88 THR A C 1
ATOM 722 O O . THR A 1 88 ? -3.225 5.180 17.665 1.00 97.56 88 THR A O 1
ATOM 725 N N . LYS A 1 89 ? -3.871 6.822 16.254 1.00 96.88 89 LYS A N 1
ATOM 726 C CA . LYS A 1 89 ? -4.536 5.936 15.284 1.00 96.88 89 LYS A CA 1
ATOM 727 C C . LYS A 1 89 ? -3.531 4.969 14.653 1.00 96.88 89 LYS A C 1
ATOM 729 O O . LYS A 1 89 ? -3.746 3.763 14.711 1.00 96.88 89 LYS A O 1
ATOM 734 N N . ALA A 1 90 ? -2.381 5.467 14.193 1.00 95.75 90 ALA A N 1
ATOM 735 C CA . ALA A 1 90 ? -1.320 4.650 13.599 1.00 95.75 90 ALA A CA 1
ATOM 736 C C . ALA A 1 90 ? -0.856 3.508 14.525 1.00 95.75 90 ALA A C 1
ATOM 738 O O . ALA A 1 90 ? -0.731 2.358 14.102 1.00 95.75 90 ALA A O 1
ATOM 739 N N . LYS A 1 91 ? -0.667 3.785 15.824 1.00 96.75 91 LYS A N 1
ATOM 740 C CA . LYS A 1 91 ? -0.320 2.748 16.812 1.00 96.75 91 LYS A CA 1
ATOM 741 C C . LYS A 1 91 ? -1.421 1.699 16.993 1.00 96.75 91 LYS A C 1
ATOM 743 O O . LYS A 1 91 ? -1.099 0.521 17.153 1.00 96.75 91 LYS A O 1
ATOM 748 N N . LYS A 1 92 ? -2.693 2.113 16.990 1.00 97.25 92 LYS A N 1
ATOM 749 C CA . LYS A 1 92 ? -3.841 1.200 17.104 1.00 97.25 92 LYS A CA 1
ATOM 750 C C . LYS A 1 92 ? -3.961 0.299 15.873 1.00 97.25 92 LYS A C 1
ATOM 752 O O . LYS A 1 92 ? -4.073 -0.909 16.050 1.00 97.25 92 LYS A O 1
ATOM 757 N N . ILE A 1 93 ? -3.830 0.863 14.670 1.00 95.25 93 ILE A N 1
ATOM 758 C CA . ILE A 1 93 ? -3.803 0.116 13.400 1.00 95.25 93 ILE A CA 1
ATOM 759 C C . ILE A 1 93 ? -2.698 -0.943 13.446 1.00 95.25 93 ILE A C 1
ATOM 761 O O . ILE A 1 93 ? -2.965 -2.128 13.280 1.00 95.25 93 ILE A O 1
ATOM 765 N N . ALA A 1 94 ? -1.469 -0.552 13.798 1.00 92.75 94 ALA A N 1
ATOM 766 C CA . ALA A 1 94 ? -0.351 -1.491 13.887 1.00 92.75 94 ALA A CA 1
ATOM 767 C C . ALA A 1 94 ? -0.598 -2.622 14.906 1.00 92.75 94 ALA A C 1
ATOM 769 O O . ALA A 1 94 ? -0.197 -3.763 14.687 1.00 92.75 94 ALA A O 1
ATOM 770 N N . ALA A 1 95 ? -1.246 -2.323 16.036 1.00 93.81 95 ALA A N 1
ATOM 771 C CA . ALA A 1 95 ? -1.596 -3.328 17.036 1.00 93.81 95 ALA A CA 1
ATOM 772 C C . ALA A 1 95 ? -2.717 -4.273 16.576 1.00 93.81 95 ALA A C 1
ATOM 774 O O . ALA A 1 95 ? -2.687 -5.442 16.959 1.00 93.81 95 ALA A O 1
ATOM 775 N N . ARG A 1 96 ? -3.676 -3.784 15.779 1.00 93.44 96 ARG A N 1
ATOM 776 C CA . ARG A 1 96 ? -4.729 -4.595 15.154 1.00 93.44 96 ARG A CA 1
ATOM 777 C C . ARG A 1 96 ? -4.127 -5.520 14.103 1.00 93.44 96 ARG A C 1
ATOM 779 O O . ARG A 1 96 ? -4.274 -6.725 14.243 1.00 93.44 96 ARG A O 1
ATOM 786 N N . LEU A 1 97 ? -3.360 -4.983 13.154 1.00 90.25 97 LEU A N 1
ATOM 787 C CA . LEU A 1 97 ? -2.746 -5.755 12.067 1.00 90.25 97 LEU A CA 1
ATOM 788 C C . LEU A 1 97 ? -1.862 -6.905 12.573 1.00 90.25 97 LEU A C 1
ATOM 790 O O . LEU A 1 97 ? -1.927 -7.999 12.036 1.00 90.25 97 LEU A O 1
ATOM 794 N N . ARG A 1 98 ? -1.109 -6.719 13.668 1.00 88.75 98 ARG A N 1
ATOM 795 C CA . ARG A 1 98 ? -0.310 -7.805 14.279 1.00 88.75 98 ARG A CA 1
ATOM 796 C C . ARG A 1 98 ? -1.129 -8.983 14.825 1.00 88.75 98 ARG A C 1
ATOM 798 O O . ARG A 1 98 ? -0.543 -10.003 15.166 1.00 88.75 98 ARG A O 1
ATOM 805 N N . LYS A 1 99 ? -2.442 -8.826 14.994 1.00 89.19 99 LYS A N 1
ATOM 806 C CA . LYS A 1 99 ? -3.349 -9.872 15.493 1.00 89.19 99 LYS A CA 1
ATOM 807 C C . LYS A 1 99 ? -4.156 -10.531 14.377 1.00 89.19 99 LYS A C 1
ATOM 809 O O . LYS A 1 99 ? -4.856 -11.503 14.646 1.00 89.19 99 LYS A O 1
ATOM 814 N N . VAL A 1 100 ? -4.094 -9.986 13.166 1.00 84.12 100 VAL A N 1
ATOM 815 C CA . VAL A 1 100 ? -4.850 -10.469 12.018 1.00 84.12 100 VAL A CA 1
ATOM 816 C C . VAL A 1 100 ? -3.955 -11.427 11.241 1.00 84.12 100 VAL A C 1
ATOM 818 O O . VAL A 1 100 ? -3.082 -10.995 10.501 1.00 84.12 100 VAL A O 1
ATOM 821 N N . ASP A 1 101 ? -4.146 -12.726 11.465 1.00 72.50 101 ASP A N 1
ATOM 822 C CA . ASP A 1 101 ? -3.372 -13.783 10.794 1.00 72.50 101 ASP A CA 1
ATOM 823 C C . ASP A 1 101 ? -4.223 -14.503 9.730 1.00 72.50 101 ASP A C 1
ATOM 825 O O . ASP A 1 101 ? -3.797 -14.700 8.599 1.00 72.50 101 ASP A O 1
ATOM 829 N N . LYS A 1 102 ? -5.491 -14.812 10.044 1.00 64.31 102 LYS A N 1
ATOM 830 C CA . LYS A 1 102 ? -6.387 -15.581 9.155 1.00 64.31 102 LYS A CA 1
ATOM 831 C C . LYS A 1 102 ? -7.150 -14.752 8.119 1.00 64.31 102 LYS A C 1
ATOM 833 O O . LYS A 1 102 ? -7.566 -15.303 7.104 1.00 64.31 102 LYS A O 1
ATOM 838 N N . ASP A 1 103 ? -7.348 -13.455 8.351 1.00 69.06 103 ASP A N 1
ATOM 839 C CA . ASP A 1 103 ? -8.159 -12.632 7.439 1.00 69.06 103 ASP A CA 1
ATOM 840 C C . ASP A 1 103 ? -7.377 -12.207 6.183 1.00 69.06 103 ASP A C 1
ATOM 842 O O . ASP A 1 103 ? -7.977 -11.794 5.193 1.00 69.06 103 ASP A O 1
ATOM 846 N N . LEU A 1 104 ? -6.047 -12.363 6.191 1.00 76.06 104 LEU A N 1
ATOM 847 C CA . LEU A 1 104 ? -5.164 -11.962 5.093 1.00 76.06 104 LEU A CA 1
ATOM 848 C C . LEU A 1 104 ? -5.350 -12.825 3.836 1.00 76.06 104 LEU A C 1
ATOM 850 O O . LEU A 1 104 ? -5.572 -12.284 2.754 1.00 76.06 104 LEU A O 1
ATOM 854 N N . GLU A 1 105 ? -5.309 -14.156 3.974 1.00 78.81 105 GLU A N 1
ATOM 855 C CA . GLU A 1 105 ? -5.498 -15.080 2.840 1.00 78.81 105 GLU A CA 1
ATOM 856 C C . GLU A 1 105 ? -6.885 -14.910 2.217 1.00 78.81 105 GLU A C 1
ATOM 858 O O . GLU A 1 105 ? -7.033 -14.864 0.996 1.00 78.81 105 GLU A O 1
ATOM 863 N N . LYS A 1 106 ? -7.909 -14.753 3.063 1.00 81.56 106 LYS A N 1
ATOM 864 C CA . LYS A 1 106 ? -9.279 -14.521 2.609 1.00 81.56 106 LYS A CA 1
ATOM 865 C C . LYS A 1 106 ? -9.387 -13.219 1.815 1.00 81.56 106 LYS A C 1
ATOM 867 O O . LYS A 1 106 ? -9.962 -13.230 0.730 1.00 81.56 106 LYS A O 1
ATOM 872 N N . HIS A 1 107 ? -8.824 -12.124 2.329 1.00 81.81 107 HIS A N 1
ATOM 873 C CA . HIS A 1 107 ? -8.865 -10.836 1.643 1.00 81.81 107 HIS A CA 1
ATOM 874 C C . HIS A 1 107 ? -8.163 -10.900 0.277 1.00 81.81 107 HIS A C 1
ATOM 876 O O . HIS A 1 107 ? -8.693 -10.380 -0.705 1.00 81.81 107 HIS A O 1
ATOM 882 N N . GLN A 1 108 ? -7.019 -11.590 0.184 1.00 81.38 108 GLN A N 1
ATOM 883 C CA . GLN A 1 108 ? -6.326 -11.796 -1.089 1.00 81.38 108 GLN A CA 1
ATOM 884 C C . GLN A 1 108 ? -7.195 -12.574 -2.090 1.00 81.38 108 GLN A C 1
ATOM 886 O O . GLN A 1 108 ? -7.395 -12.111 -3.213 1.00 81.38 108 GLN A O 1
ATOM 891 N N . ILE A 1 109 ? -7.763 -13.712 -1.676 1.00 83.44 109 ILE A N 1
ATOM 892 C CA . ILE A 1 109 ? -8.634 -14.535 -2.531 1.00 83.44 109 ILE A CA 1
ATOM 893 C C . ILE A 1 109 ? -9.856 -13.735 -2.997 1.00 83.44 109 ILE A C 1
ATOM 895 O O . ILE A 1 109 ? -10.235 -13.791 -4.167 1.00 83.44 109 ILE A O 1
ATOM 899 N N . ASP A 1 110 ? -10.484 -12.977 -2.098 1.00 84.81 110 ASP A N 1
ATOM 900 C CA . ASP A 1 110 ? -11.651 -12.158 -2.422 1.00 84.81 110 ASP A CA 1
ATOM 901 C C . ASP A 1 110 ? -11.296 -11.013 -3.389 1.00 84.81 110 ASP A C 1
ATOM 903 O O . ASP A 1 110 ? -12.094 -10.697 -4.279 1.00 84.81 110 ASP A O 1
ATOM 907 N N . HIS A 1 111 ? -10.104 -10.420 -3.259 1.00 83.94 111 HIS A N 1
ATOM 908 C CA . HIS A 1 111 ? -9.589 -9.406 -4.179 1.00 83.94 111 HIS A CA 1
ATOM 909 C C . HIS A 1 111 ? -9.330 -9.980 -5.582 1.00 83.94 111 HIS A C 1
ATOM 911 O O . HIS A 1 111 ? -9.834 -9.439 -6.567 1.00 83.94 111 HIS A O 1
ATOM 917 N N . GLU A 1 112 ? -8.619 -11.106 -5.679 1.00 84.25 112 GLU A N 1
ATOM 918 C CA . GLU A 1 112 ? -8.355 -11.799 -6.948 1.00 84.25 112 GLU A CA 1
ATOM 919 C C . GLU A 1 112 ? -9.658 -12.244 -7.620 1.00 84.25 112 GLU A C 1
ATOM 921 O O . GLU A 1 112 ? -9.861 -12.013 -8.813 1.00 84.25 112 GLU A O 1
ATOM 926 N N . ARG A 1 113 ? -10.596 -12.807 -6.844 1.00 87.62 113 ARG A N 1
ATOM 927 C CA . ARG A 1 113 ? -11.925 -13.178 -7.340 1.00 87.62 113 ARG A CA 1
ATOM 928 C C . ARG A 1 113 ? -12.656 -11.967 -7.902 1.00 87.62 113 ARG A C 1
ATOM 930 O O . ARG A 1 113 ? -13.284 -12.091 -8.948 1.00 87.62 113 ARG A O 1
ATOM 937 N N . ARG A 1 114 ? -12.619 -10.817 -7.225 1.00 86.88 114 ARG A N 1
ATOM 938 C CA . ARG A 1 114 ? -13.274 -9.597 -7.711 1.00 86.88 114 ARG A CA 1
ATOM 939 C C . ARG A 1 114 ? -12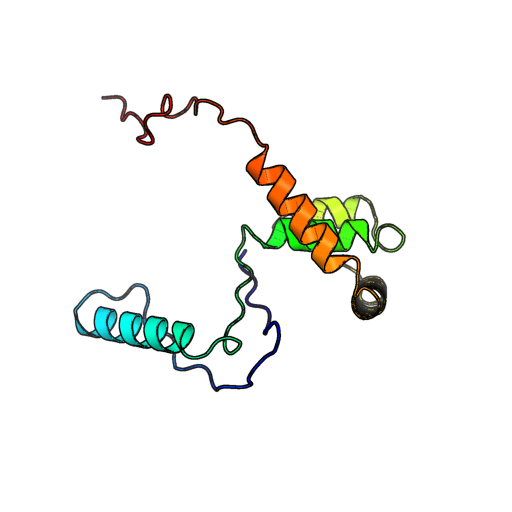.701 -9.176 -9.059 1.00 86.88 114 ARG A C 1
ATOM 941 O O . ARG A 1 114 ? -13.484 -8.970 -9.974 1.00 86.88 114 ARG A O 1
ATOM 948 N N . ASN A 1 115 ? -11.375 -9.116 -9.186 1.00 84.56 115 ASN A N 1
ATOM 949 C CA . ASN A 1 115 ? -10.717 -8.695 -10.423 1.00 84.56 115 ASN A CA 1
ATOM 950 C C . ASN A 1 115 ? -11.000 -9.662 -11.580 1.00 84.56 115 ASN A C 1
ATOM 952 O O . ASN A 1 115 ? -11.355 -9.218 -12.663 1.00 84.56 115 ASN A O 1
ATOM 956 N N . ASN A 1 116 ? -10.928 -10.974 -11.334 1.00 87.69 116 ASN A N 1
ATOM 957 C CA . ASN A 1 116 ? -11.182 -11.995 -12.358 1.00 87.69 116 ASN A CA 1
ATOM 958 C C . ASN A 1 116 ? -12.652 -12.063 -12.812 1.00 87.69 116 ASN A C 1
ATOM 960 O O . ASN A 1 116 ? -12.937 -12.662 -13.843 1.00 87.69 116 ASN A O 1
ATOM 964 N N . ASN A 1 117 ? -13.586 -11.504 -12.033 1.00 91.56 117 ASN A N 1
ATOM 965 C CA . ASN A 1 117 ? -15.009 -11.437 -12.380 1.00 91.56 117 ASN A CA 1
ATOM 966 C C . ASN A 1 117 ? -15.439 -10.054 -12.894 1.00 91.56 117 ASN A C 1
ATOM 968 O O . ASN A 1 117 ? -16.636 -9.841 -13.100 1.00 91.56 117 ASN A O 1
ATOM 972 N N . LEU A 1 118 ? -14.511 -9.105 -13.068 1.00 87.75 118 LEU A N 1
ATOM 973 C CA . LEU A 1 118 ? -14.836 -7.864 -13.766 1.00 87.75 118 LEU A CA 1
ATOM 974 C C . LEU A 1 118 ? -15.144 -8.199 -15.233 1.00 87.75 118 LEU A C 1
ATOM 976 O O . LEU A 1 118 ? -14.409 -8.982 -15.834 1.00 87.75 118 LEU A O 1
ATOM 980 N N . PRO A 1 119 ? -16.233 -7.659 -15.805 1.00 88.88 119 PRO A N 1
ATOM 981 C CA . PRO A 1 119 ? -16.536 -7.877 -17.209 1.00 88.88 119 PRO A CA 1
ATOM 982 C C . PRO A 1 119 ? -15.457 -7.237 -18.087 1.00 88.88 119 PRO A C 1
ATOM 984 O O . PRO A 1 119 ? -14.995 -6.128 -17.809 1.00 88.88 119 PRO A O 1
ATOM 987 N N . ASP A 1 120 ? -15.103 -7.918 -19.174 1.00 84.88 120 ASP A N 1
ATOM 988 C CA . ASP A 1 120 ? -14.288 -7.331 -20.234 1.00 84.88 120 ASP A CA 1
ATOM 989 C C . ASP A 1 120 ? -15.146 -6.322 -21.007 1.00 84.88 120 ASP A C 1
ATOM 991 O O . ASP A 1 120 ? -15.888 -6.671 -21.928 1.00 84.88 120 ASP A O 1
ATOM 995 N N . GLU A 1 121 ? -15.088 -5.062 -20.589 1.00 87.81 121 GLU A N 1
ATOM 996 C CA . GLU A 1 121 ? -15.759 -3.963 -21.276 1.00 87.81 121 GLU A CA 1
ATOM 997 C C . GLU A 1 121 ? -14.900 -3.452 -22.438 1.00 87.81 121 GLU A C 1
ATOM 999 O O . GLU A 1 121 ? -13.680 -3.283 -22.328 1.00 87.81 121 GLU A O 1
ATOM 1004 N N . GLU A 1 122 ? -15.539 -3.189 -23.578 1.00 87.06 122 GLU A N 1
ATOM 1005 C CA . GLU A 1 122 ? -14.850 -2.623 -24.730 1.00 87.06 122 GLU A CA 1
ATOM 1006 C C . GLU A 1 122 ? -14.360 -1.208 -24.397 1.00 87.06 122 GLU A C 1
ATOM 1008 O O . GLU A 1 122 ? -15.137 -0.314 -24.067 1.00 87.06 122 GLU A O 1
ATOM 1013 N N . CYS A 1 123 ? -13.046 -0.987 -24.474 1.00 84.00 123 CYS A N 1
ATOM 1014 C CA . CYS A 1 123 ? -12.470 0.313 -24.153 1.00 84.00 123 CYS A CA 1
ATOM 1015 C C . CYS A 1 123 ? -12.909 1.372 -25.174 1.00 84.00 123 CYS A C 1
ATOM 1017 O O . CYS A 1 123 ? -12.452 1.354 -26.316 1.00 84.00 123 CYS A O 1
ATOM 1019 N N . GLU A 1 124 ? -13.698 2.358 -24.744 1.00 86.00 124 GLU A N 1
ATOM 1020 C CA . GLU A 1 124 ? -14.207 3.445 -25.600 1.00 86.00 124 GLU A CA 1
ATOM 1021 C C . GLU A 1 124 ? -13.100 4.287 -26.263 1.00 86.00 124 GLU A C 1
ATOM 1023 O O . GLU A 1 124 ? -13.310 4.904 -27.304 1.00 86.00 124 GLU A O 1
ATOM 1028 N N . LEU A 1 125 ? -11.893 4.307 -25.685 1.00 82.56 125 LEU A N 1
ATOM 1029 C CA . LEU A 1 125 ? -10.756 5.069 -26.213 1.00 82.56 125 LEU A CA 1
ATOM 1030 C C . LEU A 1 125 ? -10.009 4.352 -27.347 1.00 82.56 125 LEU A C 1
ATOM 1032 O O . LEU A 1 125 ? -9.246 4.996 -28.070 1.00 82.56 125 LEU A O 1
ATOM 1036 N N . CYS A 1 126 ? -10.155 3.030 -27.473 1.00 85.19 126 CYS A N 1
ATOM 1037 C CA . CYS A 1 126 ? -9.460 2.243 -28.495 1.00 85.19 126 CYS A CA 1
ATOM 1038 C C . CYS A 1 126 ? -10.343 1.228 -29.235 1.00 85.19 126 CYS A C 1
ATOM 1040 O O . CYS A 1 126 ? -9.817 0.522 -30.093 1.00 85.19 126 CYS A O 1
ATOM 1042 N N . GLY A 1 127 ? -11.640 1.123 -28.923 1.00 84.31 127 GLY A N 1
ATOM 1043 C CA . GLY A 1 127 ? -12.559 0.137 -29.510 1.00 84.31 127 GLY A CA 1
ATOM 1044 C C . GLY A 1 127 ? -12.071 -1.301 -29.328 1.00 84.31 127 GLY A C 1
ATOM 1045 O O . GLY A 1 127 ? -11.999 -2.065 -30.284 1.00 84.31 127 GLY A O 1
ATOM 1046 N N . GLY A 1 128 ? -11.529 -1.617 -28.147 1.00 81.75 128 GLY A N 1
ATOM 1047 C CA . GLY A 1 128 ? -10.969 -2.943 -27.852 1.00 81.75 128 GLY A CA 1
ATOM 1048 C C . GLY A 1 128 ? -9.706 -3.330 -28.642 1.00 81.75 128 GLY A C 1
ATOM 1049 O O . GLY A 1 128 ? -9.196 -4.433 -28.473 1.00 81.75 128 GLY A O 1
ATOM 1050 N N . THR A 1 129 ? -9.145 -2.444 -29.472 1.00 85.50 129 THR A N 1
ATOM 1051 C CA . THR A 1 129 ? -7.974 -2.767 -30.314 1.00 85.50 129 THR A CA 1
ATOM 1052 C C . THR A 1 129 ? -6.637 -2.739 -29.566 1.00 85.50 129 THR A C 1
ATOM 1054 O O . THR A 1 129 ? -5.612 -3.166 -30.104 1.00 85.50 129 THR A O 1
ATOM 1057 N N . GLY A 1 130 ? -6.607 -2.172 -28.353 1.00 81.19 130 GLY A N 1
ATOM 1058 C CA . GLY A 1 130 ? -5.378 -1.957 -27.581 1.00 81.19 130 GLY A CA 1
ATOM 1059 C C . GLY A 1 130 ? -4.446 -0.887 -28.169 1.00 81.19 130 GLY A C 1
ATOM 1060 O O . GLY A 1 130 ? -3.343 -0.688 -27.661 1.00 81.19 130 GLY A O 1
ATOM 1061 N N . LYS A 1 131 ? -4.869 -0.178 -29.224 1.00 80.00 131 LYS A N 1
ATOM 1062 C CA . LYS A 1 131 ? -4.125 0.918 -29.854 1.00 80.00 131 LYS A CA 1
ATOM 1063 C C . LYS A 1 131 ? -5.011 2.152 -29.895 1.00 80.00 131 LYS A C 1
ATOM 1065 O O . LYS A 1 131 ? -6.097 2.126 -30.460 1.00 80.00 131 LYS A O 1
ATOM 1070 N N . ARG A 1 132 ? -4.552 3.251 -29.295 1.00 72.94 132 ARG A N 1
ATOM 1071 C CA . ARG A 1 132 ? -5.254 4.532 -29.413 1.00 72.94 132 ARG A CA 1
ATOM 1072 C C . ARG A 1 132 ? -5.239 4.930 -30.888 1.00 72.94 132 ARG A C 1
ATOM 1074 O O . ARG A 1 132 ? -4.155 5.070 -31.454 1.00 72.94 132 ARG A O 1
ATOM 1081 N N . ALA A 1 133 ? -6.410 5.067 -31.505 1.00 65.56 133 ALA A N 1
ATOM 1082 C CA . ALA A 1 133 ? -6.497 5.589 -32.860 1.00 65.56 133 ALA A CA 1
ATOM 1083 C C . ALA A 1 133 ? -5.917 7.009 -32.844 1.00 65.56 133 ALA A C 1
ATOM 1085 O O . ALA A 1 133 ? -6.396 7.880 -32.115 1.00 65.56 133 ALA A O 1
ATOM 1086 N N . LEU A 1 134 ? -4.819 7.221 -33.568 1.00 62.94 134 LEU A N 1
ATOM 1087 C CA . LEU A 1 134 ? -4.341 8.566 -33.845 1.00 62.94 134 LEU A CA 1
ATOM 1088 C C . LEU A 1 134 ? -5.327 9.132 -34.863 1.00 62.94 134 LEU A C 1
ATOM 1090 O O . LEU A 1 134 ? -5.388 8.639 -35.985 1.00 62.94 134 LEU A O 1
ATOM 1094 N N . ASN A 1 135 ? -6.148 10.093 -34.446 1.00 60.41 135 ASN A N 1
ATOM 1095 C CA . ASN A 1 135 ? -6.923 10.875 -35.401 1.00 60.41 135 ASN A CA 1
ATOM 1096 C C . ASN A 1 135 ? -5.913 11.624 -36.288 1.00 60.41 135 ASN A C 1
ATOM 1098 O O . ASN A 1 135 ? -5.066 12.339 -35.745 1.00 60.41 135 ASN A O 1
ATOM 1102 N N . GLU A 1 136 ? -5.967 11.387 -37.602 1.00 48.81 136 GLU A N 1
ATOM 1103 C CA . GLU A 1 136 ? -5.219 12.141 -38.623 1.00 48.81 136 GLU A CA 1
ATOM 1104 C C . GLU A 1 136 ? -5.670 13.607 -38.694 1.00 48.81 136 GLU A C 1
ATOM 1106 O O . GLU A 1 136 ? -6.883 13.871 -38.510 1.00 48.81 136 GLU A O 1
#

Radius of gyration: 19.93 Å; chains: 1; bounding box: 44×30×57 Å

Organism: NCBI:txid408172

Sequence (136 aa):
MSFNLRGFKPNNEPLPDEPDWLANGDRAEEARKAYISWEQNTPGANFRNDVWYWRPLWDFVCEVCDDILTKEDMEEGKSDSGHVISKTKAKKIAARLRKVDKDLEKHQIDHERRNNNLPDEECELCGGTGKRALNE

Secondary structure (DSSP, 8-state):
--B----SS---PPPPPPP-SS--SHHHHHHHHHHHHHHHHSTTS---B-HHHHHHHHHHHHHHTTTTS-HHHHHHTTSSS-----HHHHHHHHHHHTT-SSHHHHHHHHHHHHHHTS-----TTTTTSSS-----

pLDDT: mean 83.0, std 12.71, range [44.0, 97.56]